Protein AF-A0A842IX52-F1 (afdb_monomer_lite)

pLDDT: mean 95.06, std 2.73, range [79.12, 97.19]

Foldseek 3Di:
DALVVLVVLCVVVVHDVVQLCVQVVDDPVVLVVCRNVVVVVSVVSSVVVSVVD

Secondary structure (DSSP, 8-state):
--HHHHHHHHHHTT--HHHHHHHH-S-HHHHHHHHHTT-HHHHHHHHHHHHH-

Radius of gyration: 9.66 Å; chains: 1; bounding box: 23×20×20 Å

Sequence (53 aa):
MNFKNLKLELIKKNKKFKDLVEADGRSRQYLHKSCSEGNGKILKQMFQLLKTI

Structure (mmCIF, N/CA/C/O backbone):
data_AF-A0A842IX52-F1
#
_entry.id   AF-A0A842IX52-F1
#
loop_
_atom_site.group_PDB
_atom_site.id
_atom_site.type_symbol
_atom_site.label_atom_id
_atom_site.label_alt_id
_atom_site.label_comp_id
_atom_site.label_asym_id
_atom_site.label_entity_id
_atom_site.label_seq_id
_atom_site.pdbx_PDB_ins_code
_atom_site.Cartn_x
_atom_site.Cartn_y
_atom_site.Cartn_z
_atom_site.occupancy
_atom_site.B_iso_or_equiv
_atom_site.auth_seq_id
_atom_site.auth_comp_id
_atom_site.auth_asym_id
_atom_site.auth_atom_id
_atom_site.pdbx_PDB_model_num
ATOM 1 N N . MET A 1 1 ? 0.764 9.542 -3.935 1.00 79.12 1 MET A N 1
ATOM 2 C CA . MET A 1 1 ? 0.392 8.234 -3.341 1.00 79.12 1 MET A CA 1
ATOM 3 C C . MET A 1 1 ? 1.673 7.551 -2.901 1.00 79.12 1 MET A C 1
ATOM 5 O O . MET A 1 1 ? 2.586 7.489 -3.708 1.00 79.12 1 MET A O 1
ATOM 9 N N . ASN A 1 2 ? 1.779 7.096 -1.654 1.00 92.25 2 ASN A N 1
ATOM 10 C CA . ASN A 1 2 ? 2.953 6.366 -1.167 1.00 92.25 2 ASN A CA 1
ATOM 11 C C . ASN A 1 2 ? 2.511 5.102 -0.415 1.00 92.25 2 ASN A C 1
ATOM 13 O O . ASN A 1 2 ? 1.324 4.932 -0.11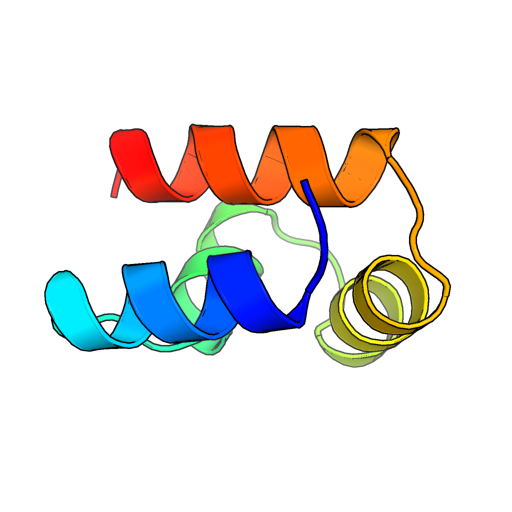3 1.00 92.25 2 ASN A O 1
ATOM 17 N N . PHE A 1 3 ? 3.457 4.214 -0.113 1.00 95.38 3 PHE A N 1
ATOM 18 C CA . PHE A 1 3 ? 3.128 2.943 0.528 1.00 95.38 3 PHE A CA 1
ATOM 19 C C . PHE A 1 3 ? 2.560 3.110 1.943 1.00 95.38 3 PHE A C 1
ATOM 21 O O . PHE A 1 3 ? 1.679 2.356 2.348 1.00 95.38 3 PHE A O 1
ATOM 28 N N . LYS A 1 4 ? 3.006 4.132 2.685 1.00 95.88 4 LYS A N 1
ATOM 29 C CA . LYS A 1 4 ? 2.477 4.446 4.020 1.00 95.88 4 LYS A CA 1
ATOM 30 C C . LYS A 1 4 ? 0.979 4.756 3.963 1.00 95.88 4 LYS A C 1
ATOM 32 O O . LYS A 1 4 ? 0.215 4.189 4.737 1.00 95.88 4 LYS A O 1
ATOM 37 N N . ASN A 1 5 ? 0.554 5.579 3.010 1.00 95.62 5 ASN A N 1
ATOM 38 C CA . A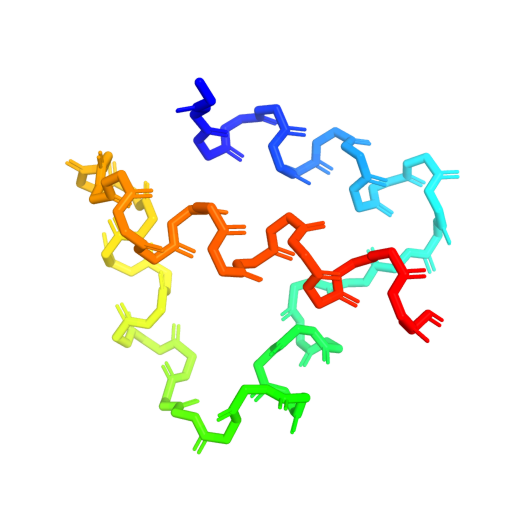SN A 1 5 ? -0.855 5.913 2.822 1.00 95.62 5 ASN A CA 1
ATOM 39 C C . ASN A 1 5 ? -1.668 4.678 2.420 1.00 95.62 5 ASN A C 1
ATOM 41 O O . ASN A 1 5 ? -2.765 4.496 2.932 1.00 95.62 5 ASN 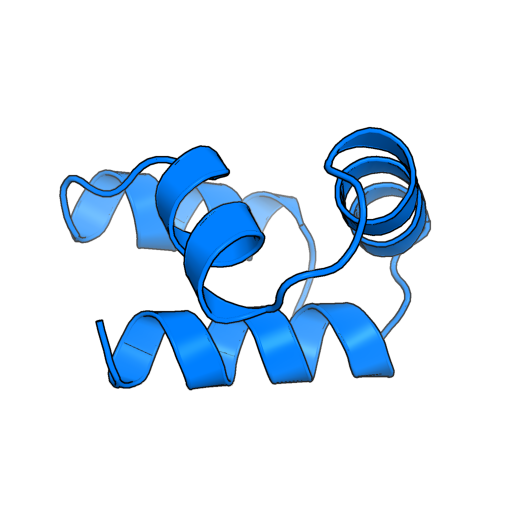A O 1
ATOM 45 N N . LEU A 1 6 ? -1.122 3.797 1.571 1.00 95.25 6 LEU A N 1
ATOM 46 C CA . LEU A 1 6 ? -1.794 2.540 1.219 1.00 95.25 6 LEU A CA 1
ATOM 47 C C . LEU A 1 6 ? -2.023 1.663 2.461 1.00 95.25 6 LEU A C 1
ATOM 49 O O . LEU A 1 6 ? -3.109 1.120 2.635 1.00 95.25 6 LEU A O 1
ATOM 53 N N . LYS A 1 7 ? -1.029 1.564 3.355 1.00 95.12 7 LYS A N 1
ATOM 54 C CA . LYS A 1 7 ? -1.160 0.832 4.627 1.00 95.12 7 LYS A CA 1
ATOM 55 C C . LYS A 1 7 ? -2.223 1.442 5.543 1.00 95.12 7 LYS A C 1
ATOM 57 O O . LYS A 1 7 ? -2.987 0.698 6.147 1.00 95.12 7 LYS A O 1
ATOM 62 N N . LEU A 1 8 ? -2.297 2.771 5.630 1.00 96.06 8 LEU A N 1
ATOM 63 C CA . LEU A 1 8 ? -3.333 3.450 6.415 1.00 96.06 8 LEU A CA 1
ATOM 64 C C . LEU A 1 8 ? -4.736 3.178 5.861 1.00 96.06 8 LEU A C 1
ATOM 66 O O . LEU A 1 8 ? -5.641 2.873 6.629 1.00 96.06 8 LEU A O 1
ATOM 70 N N . GLU A 1 9 ? -4.917 3.238 4.541 1.00 95.69 9 GLU A N 1
ATOM 71 C CA . GLU A 1 9 ? -6.211 2.939 3.914 1.00 95.69 9 GLU A CA 1
ATOM 72 C C . GLU A 1 9 ? -6.620 1.469 4.080 1.00 95.69 9 GLU A C 1
ATOM 74 O O . GLU A 1 9 ? -7.793 1.182 4.313 1.00 95.69 9 GLU A O 1
ATOM 79 N N . LEU A 1 10 ? -5.660 0.540 4.036 1.00 95.81 10 LEU A N 1
ATOM 80 C CA . LEU A 1 10 ? -5.901 -0.870 4.355 1.00 95.81 10 LEU A CA 1
ATOM 81 C C . LEU A 1 10 ? -6.450 -1.040 5.777 1.00 95.81 10 LEU A C 1
ATOM 83 O O . LEU A 1 10 ? -7.471 -1.699 5.960 1.00 95.81 10 LEU A O 1
ATOM 87 N N . ILE A 1 11 ? -5.827 -0.389 6.766 1.00 95.75 11 ILE A N 1
ATOM 88 C CA . ILE A 1 11 ? -6.280 -0.424 8.164 1.00 95.75 11 ILE A CA 1
ATOM 89 C C . ILE A 1 11 ? -7.695 0.150 8.289 1.00 95.75 11 ILE A C 1
ATOM 91 O O . ILE A 1 11 ? -8.554 -0.487 8.892 1.00 95.75 11 ILE A O 1
ATOM 95 N N . LYS A 1 12 ? -7.966 1.310 7.673 1.00 95.81 12 LYS A N 1
ATOM 96 C CA . LYS A 1 12 ? -9.299 1.941 7.700 1.00 95.81 12 LYS A CA 1
ATOM 97 C C . LYS A 1 12 ? -10.398 1.036 7.142 1.00 95.81 12 LYS A C 1
ATOM 99 O O . LYS A 1 12 ? -11.518 1.070 7.632 1.00 95.81 12 LYS A O 1
ATOM 104 N N . LYS A 1 13 ? -10.082 0.235 6.121 1.00 94.81 13 LYS A N 1
ATOM 105 C CA . LYS A 1 13 ? -11.014 -0.704 5.478 1.00 94.81 13 LYS A CA 1
ATOM 106 C C . LYS A 1 13 ? -11.041 -2.090 6.127 1.00 94.81 13 LYS A C 1
ATOM 108 O O . LYS A 1 13 ? -11.731 -2.967 5.619 1.00 94.81 13 LYS A O 1
ATOM 113 N N . ASN A 1 14 ? -10.297 -2.301 7.216 1.00 95.44 14 ASN A N 1
ATOM 114 C CA . ASN A 1 14 ? -10.100 -3.611 7.840 1.00 95.44 14 ASN A CA 1
ATOM 115 C C . ASN A 1 14 ? -9.620 -4.687 6.839 1.00 95.44 14 ASN A C 1
ATOM 117 O O . ASN A 1 14 ? -10.032 -5.845 6.885 1.00 95.44 14 ASN A O 1
ATOM 121 N N . LYS A 1 15 ? -8.756 -4.284 5.902 1.00 95.44 15 LYS A N 1
ATOM 122 C CA . LYS A 1 15 ? -8.145 -5.148 4.888 1.00 95.44 15 LYS A CA 1
ATOM 123 C C . LYS A 1 15 ? -6.664 -5.336 5.184 1.00 95.44 15 LYS A C 1
ATOM 125 O O . LYS A 1 15 ? -6.002 -4.493 5.794 1.00 95.44 15 LYS A O 1
ATOM 130 N N . LYS A 1 16 ? -6.109 -6.442 4.709 1.00 95.25 16 LYS A N 1
ATOM 131 C CA . LYS A 1 16 ? -4.684 -6.761 4.790 1.00 95.25 16 LYS A CA 1
ATOM 132 C C . LYS A 1 16 ? -4.044 -6.616 3.417 1.00 95.25 16 LYS A C 1
ATOM 134 O O . LYS A 1 16 ? -4.680 -6.752 2.381 1.00 95.25 16 LYS A O 1
ATOM 139 N N . PHE A 1 17 ? -2.727 -6.416 3.399 1.00 94.94 17 PHE A N 1
ATOM 140 C CA . PHE A 1 17 ? -1.975 -6.392 2.140 1.00 94.94 17 PHE A CA 1
ATOM 141 C C . PHE A 1 17 ? -2.119 -7.706 1.353 1.00 94.94 17 PHE A C 1
ATOM 143 O O . PHE A 1 17 ? -2.046 -7.689 0.133 1.00 94.94 17 PHE A O 1
ATOM 150 N N . LYS A 1 18 ? -2.358 -8.833 2.042 1.00 95.00 18 LYS A N 1
ATOM 151 C CA . LYS A 1 18 ? -2.634 -10.132 1.411 1.00 95.00 18 LYS A CA 1
ATOM 152 C C . LYS A 1 18 ? -3.853 -10.073 0.483 1.00 95.00 18 LYS A C 1
ATOM 154 O O . LYS A 1 18 ? -3.772 -10.619 -0.605 1.00 95.00 18 LYS A O 1
ATOM 159 N N . ASP A 1 19 ? -4.900 -9.342 0.857 1.00 95.25 19 ASP A N 1
ATOM 160 C CA . ASP A 1 19 ? -6.126 -9.227 0.057 1.00 95.25 19 ASP A CA 1
ATOM 161 C C . ASP A 1 19 ? -5.843 -8.525 -1.283 1.00 95.25 19 ASP A C 1
ATOM 163 O O . ASP A 1 19 ? -6.355 -8.915 -2.327 1.00 95.25 19 ASP A O 1
ATOM 167 N N . LEU A 1 20 ? -4.951 -7.525 -1.276 1.00 95.56 20 LEU A N 1
ATOM 168 C CA . LEU A 1 20 ? -4.485 -6.873 -2.506 1.00 95.56 20 LEU A CA 1
ATOM 169 C C . LEU A 1 20 ? -3.612 -7.794 -3.356 1.00 95.56 20 LEU A C 1
ATOM 171 O O . LEU A 1 20 ? -3.692 -7.750 -4.577 1.00 95.56 20 LEU A O 1
ATOM 175 N N . VAL A 1 21 ? -2.768 -8.608 -2.718 1.00 96.06 21 VAL A N 1
ATOM 176 C CA . VAL A 1 21 ? -1.918 -9.586 -3.411 1.00 96.06 21 VAL A CA 1
ATOM 177 C C . VAL A 1 21 ? -2.779 -10.641 -4.106 1.00 96.06 21 VAL A C 1
ATOM 179 O O . VAL A 1 21 ? -2.522 -10.962 -5.261 1.00 96.06 21 VAL A O 1
ATOM 182 N N . GLU A 1 22 ? -3.809 -11.146 -3.426 1.00 95.38 22 GLU A N 1
ATOM 183 C CA . GLU A 1 22 ? -4.756 -12.114 -3.987 1.00 95.38 22 GLU A CA 1
ATOM 184 C C . GLU A 1 22 ? -5.560 -11.511 -5.147 1.00 95.38 22 GLU A C 1
ATOM 186 O O . GLU A 1 22 ? -5.728 -12.169 -6.169 1.00 95.38 22 GLU A O 1
ATOM 191 N N . ALA A 1 23 ? -5.977 -10.245 -5.038 1.00 94.81 23 ALA A N 1
ATOM 192 C CA . ALA A 1 23 ? -6.691 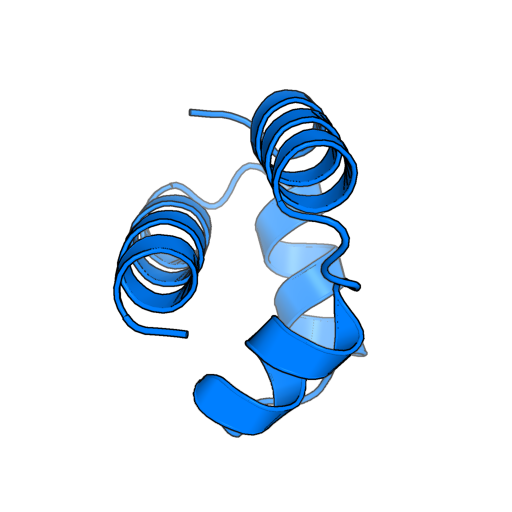-9.551 -6.109 1.00 94.81 23 ALA A CA 1
ATOM 193 C C . ALA A 1 23 ? -5.804 -9.180 -7.318 1.00 94.81 23 ALA A C 1
ATOM 195 O O . ALA A 1 23 ? -6.293 -9.122 -8.443 1.00 94.81 23 ALA A O 1
ATOM 196 N N . ASP A 1 24 ? -4.512 -8.903 -7.109 1.00 94.88 24 ASP A N 1
ATOM 197 C CA . ASP A 1 24 ? -3.568 -8.553 -8.182 1.00 94.88 24 ASP A CA 1
ATOM 198 C C . ASP A 1 24 ? -3.005 -9.784 -8.911 1.00 94.88 24 ASP A C 1
ATOM 200 O O . ASP A 1 24 ? -2.703 -9.721 -10.102 1.00 94.88 24 ASP A O 1
ATOM 204 N N . GLY A 1 25 ? -2.833 -10.896 -8.192 1.00 94.88 25 GLY A N 1
ATOM 205 C CA . GLY A 1 25 ? -2.303 -12.159 -8.711 1.00 94.88 25 GLY A CA 1
ATOM 206 C C . GLY A 1 25 ? -0.772 -12.241 -8.796 1.00 94.88 25 GLY A C 1
ATOM 207 O O . GLY A 1 25 ? -0.233 -13.323 -9.030 1.00 94.88 25 GLY A O 1
ATOM 208 N N . ARG A 1 26 ? -0.032 -11.142 -8.588 1.00 95.81 26 ARG A N 1
ATOM 209 C CA . ARG A 1 26 ? 1.444 -11.164 -8.547 1.00 95.81 26 ARG A CA 1
ATOM 210 C C . ARG A 1 26 ? 1.977 -11.554 -7.171 1.00 95.81 26 ARG A C 1
ATOM 212 O O . ARG A 1 26 ? 1.279 -11.526 -6.163 1.00 95.81 26 ARG A O 1
ATOM 219 N N . SER A 1 27 ? 3.270 -11.877 -7.105 1.00 96.62 27 SER A N 1
ATOM 220 C CA . SER A 1 27 ? 3.895 -12.293 -5.848 1.00 96.62 27 SER A CA 1
ATOM 221 C C . SER A 1 27 ? 3.909 -11.171 -4.801 1.00 96.62 27 SER A C 1
ATOM 223 O O . SER A 1 27 ? 4.220 -10.008 -5.083 1.00 96.62 27 SER A O 1
ATOM 225 N N . ARG A 1 28 ? 3.650 -11.542 -3.539 1.00 96.50 28 ARG A N 1
ATOM 226 C CA . ARG A 1 28 ? 3.704 -10.620 -2.391 1.00 96.50 28 ARG A CA 1
ATOM 227 C C . ARG A 1 28 ? 5.035 -9.877 -2.307 1.00 96.50 28 ARG A C 1
ATOM 229 O O . ARG A 1 28 ? 5.043 -8.691 -1.992 1.00 96.50 28 ARG A O 1
ATOM 236 N N . GLN A 1 29 ? 6.148 -10.569 -2.560 1.00 97.06 29 GLN A N 1
ATOM 237 C CA . GLN A 1 29 ? 7.489 -9.984 -2.502 1.00 97.06 29 GLN A CA 1
ATOM 238 C C . GLN A 1 29 ? 7.662 -8.887 -3.555 1.00 97.06 29 GLN A C 1
ATOM 240 O O . GLN A 1 29 ? 8.096 -7.789 -3.213 1.00 97.06 29 GLN A O 1
ATOM 245 N N . TYR A 1 30 ? 7.260 -9.153 -4.803 1.00 97.19 30 TYR A N 1
ATOM 246 C CA . TYR A 1 30 ? 7.328 -8.175 -5.886 1.00 97.19 30 TYR A CA 1
ATOM 247 C C . TYR A 1 30 ? 6.475 -6.940 -5.587 1.00 97.19 30 TYR A C 1
ATOM 249 O O . TYR A 1 30 ? 6.959 -5.813 -5.699 1.00 97.19 30 TYR A O 1
ATOM 257 N N . LEU A 1 31 ? 5.223 -7.146 -5.163 1.00 96.44 31 LEU A N 1
ATOM 258 C CA . LEU A 1 31 ? 4.302 -6.053 -4.856 1.00 96.44 31 LEU A CA 1
ATOM 259 C C . LEU A 1 31 ? 4.788 -5.225 -3.668 1.00 96.44 31 LEU A C 1
ATOM 261 O O . LEU A 1 31 ? 4.819 -3.999 -3.740 1.00 96.44 31 LEU A O 1
ATOM 265 N N . HIS A 1 32 ? 5.236 -5.881 -2.596 1.00 96.50 32 HIS A N 1
ATOM 266 C CA . HIS A 1 32 ? 5.763 -5.188 -1.426 1.00 96.50 32 HIS A CA 1
ATOM 267 C C . HIS A 1 32 ? 7.018 -4.379 -1.766 1.00 96.50 32 HIS A C 1
ATOM 269 O O . HIS A 1 32 ? 7.109 -3.214 -1.376 1.00 96.50 32 HIS A O 1
ATOM 275 N N . LYS A 1 33 ? 7.970 -4.969 -2.503 1.00 97.19 33 LYS A N 1
ATOM 276 C CA . LYS A 1 33 ? 9.185 -4.283 -2.960 1.00 97.19 33 LYS A CA 1
ATOM 277 C C . LYS A 1 33 ? 8.831 -3.078 -3.831 1.00 97.19 33 LYS A C 1
ATOM 279 O O . LYS A 1 33 ? 9.196 -1.964 -3.480 1.00 97.19 33 LYS A O 1
ATOM 284 N N . SER A 1 34 ? 8.009 -3.276 -4.860 1.00 96.44 34 SER A N 1
ATOM 285 C CA . SER A 1 34 ? 7.594 -2.211 -5.781 1.00 96.44 34 SER A CA 1
ATOM 286 C C . SER A 1 34 ? 6.877 -1.063 -5.065 1.00 96.44 34 SER A C 1
ATOM 288 O O . SER A 1 34 ? 7.148 0.106 -5.331 1.00 96.44 34 SER A O 1
ATOM 290 N N . CYS A 1 35 ? 5.972 -1.365 -4.128 1.00 95.94 35 CYS A N 1
ATOM 291 C CA . CYS A 1 35 ? 5.333 -0.333 -3.314 1.00 95.94 35 CYS A CA 1
ATOM 292 C C . CYS A 1 35 ? 6.343 0.399 -2.422 1.00 95.94 35 CYS A C 1
ATOM 294 O O . CYS A 1 35 ? 6.263 1.621 -2.304 1.00 95.94 35 CYS A O 1
ATOM 296 N N . SER A 1 36 ? 7.285 -0.327 -1.810 1.00 95.38 36 SER A N 1
ATOM 297 C CA . SER A 1 36 ? 8.310 0.245 -0.923 1.00 95.38 36 SER A CA 1
ATOM 298 C C . SER A 1 36 ? 9.281 1.157 -1.671 1.00 95.38 36 SER A C 1
ATOM 300 O O . SER A 1 36 ? 9.654 2.197 -1.145 1.00 95.38 36 SER A O 1
ATOM 302 N N . GLU A 1 37 ? 9.611 0.815 -2.916 1.00 96.75 37 GLU A N 1
ATOM 303 C CA . GLU A 1 37 ? 10.415 1.630 -3.837 1.00 96.75 37 GLU A CA 1
ATOM 304 C C . GLU A 1 37 ? 9.646 2.836 -4.403 1.00 96.75 37 GLU A C 1
ATOM 306 O O . GLU A 1 37 ? 10.189 3.623 -5.171 1.00 96.75 37 GLU A O 1
ATOM 311 N N . GLY A 1 38 ? 8.369 3.005 -4.043 1.00 95.06 38 GLY A N 1
ATOM 312 C CA . GLY 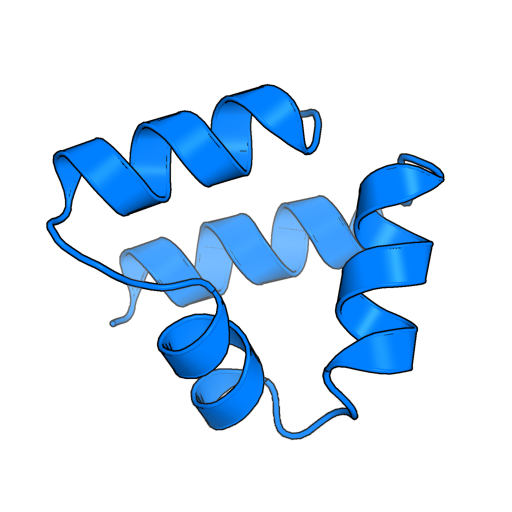A 1 38 ? 7.565 4.133 -4.502 1.00 95.06 38 GLY A CA 1
ATOM 313 C C . GLY A 1 38 ? 7.110 4.016 -5.957 1.00 95.06 38 GLY A C 1
ATOM 314 O O . GLY A 1 38 ? 6.773 5.030 -6.565 1.00 95.06 38 GLY A O 1
ATOM 315 N N . ASN A 1 39 ? 7.054 2.803 -6.521 1.00 96.12 39 ASN A N 1
ATOM 316 C CA . ASN A 1 39 ? 6.592 2.587 -7.890 1.00 96.12 39 ASN A CA 1
ATOM 317 C C . ASN A 1 39 ? 5.146 3.090 -8.057 1.00 96.12 39 ASN A C 1
ATOM 319 O O . ASN A 1 39 ? 4.183 2.454 -7.616 1.00 96.12 39 ASN A O 1
ATOM 323 N N . GLY A 1 40 ? 4.996 4.242 -8.714 1.00 95.44 40 GLY A N 1
ATOM 324 C CA . GLY A 1 40 ? 3.718 4.940 -8.839 1.00 95.44 40 GLY A CA 1
ATOM 325 C C . GLY A 1 40 ? 2.650 4.140 -9.584 1.00 95.44 40 GLY A C 1
ATOM 326 O O . GLY A 1 40 ? 1.475 4.222 -9.227 1.00 95.44 40 GLY A O 1
ATOM 327 N N . LYS A 1 41 ? 3.043 3.321 -10.571 1.00 95.62 41 LYS A N 1
ATOM 328 C CA . LYS A 1 41 ? 2.114 2.477 -11.338 1.00 95.62 41 LYS A CA 1
ATOM 329 C C . LYS A 1 41 ? 1.519 1.386 -10.451 1.00 95.62 41 LYS A C 1
ATOM 331 O O . LYS A 1 41 ? 0.299 1.250 -10.399 1.00 95.62 41 LYS A O 1
ATOM 336 N N . ILE A 1 42 ? 2.370 0.673 -9.709 1.00 96.06 42 ILE A N 1
A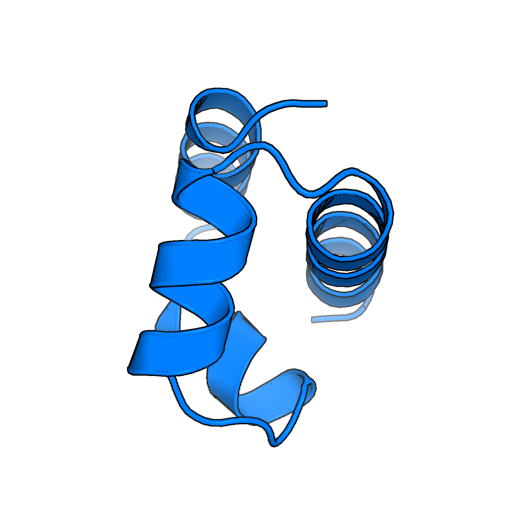TOM 337 C CA . ILE A 1 42 ? 1.927 -0.376 -8.782 1.00 96.06 42 ILE A CA 1
ATOM 338 C C . ILE A 1 42 ? 1.106 0.226 -7.646 1.00 96.06 42 ILE A C 1
ATOM 340 O O . ILE A 1 42 ? 0.025 -0.268 -7.357 1.00 96.06 42 ILE A O 1
ATOM 344 N N . LEU A 1 43 ? 1.552 1.329 -7.040 1.00 96.12 43 LEU A N 1
ATOM 345 C CA . LEU A 1 43 ? 0.785 1.992 -5.983 1.00 96.12 43 LEU A CA 1
ATOM 346 C C . LEU A 1 43 ? -0.606 2.404 -6.470 1.00 96.12 43 LEU A C 1
ATOM 348 O O . LEU A 1 43 ? -1.590 2.100 -5.801 1.00 96.12 43 LEU A O 1
ATOM 352 N N . LYS A 1 44 ? -0.710 3.039 -7.644 1.00 96.31 44 LYS A N 1
ATOM 353 C CA . LYS A 1 44 ? -2.004 3.418 -8.228 1.00 96.31 44 LYS A CA 1
ATOM 354 C C . LYS A 1 44 ? -2.906 2.199 -8.438 1.00 96.31 44 LYS A C 1
ATOM 356 O O . LYS A 1 44 ? -4.079 2.262 -8.081 1.00 96.31 44 LYS A O 1
ATOM 361 N N . GLN A 1 45 ? -2.352 1.102 -8.951 1.00 95.69 45 GLN A N 1
ATOM 362 C CA . GLN A 1 45 ? -3.075 -0.157 -9.131 1.00 95.69 45 GLN A CA 1
ATOM 363 C C . GLN A 1 45 ? -3.565 -0.728 -7.789 1.00 95.69 45 GLN A C 1
ATOM 365 O O . GLN A 1 45 ? -4.740 -1.055 -7.665 1.00 95.69 45 GLN A O 1
ATOM 370 N N . MET A 1 46 ? -2.721 -0.757 -6.751 1.00 96.00 46 MET A N 1
ATOM 371 C CA . MET A 1 46 ? -3.111 -1.211 -5.408 1.00 96.00 46 MET A CA 1
ATOM 372 C C . MET A 1 46 ? -4.245 -0.364 -4.814 1.00 96.00 46 MET A C 1
ATOM 374 O O . MET A 1 46 ? -5.181 -0.899 -4.227 1.00 96.00 46 MET A O 1
ATOM 378 N N . PHE A 1 47 ? -4.192 0.960 -4.988 1.00 95.50 47 PHE A N 1
ATOM 379 C CA . PHE A 1 47 ? -5.271 1.852 -4.554 1.00 95.50 47 PHE A CA 1
ATOM 380 C C . PHE A 1 47 ? -6.571 1.630 -5.334 1.00 95.50 47 PHE A C 1
ATOM 382 O O . PHE A 1 47 ? -7.645 1.815 -4.768 1.00 95.50 47 PHE A O 1
ATOM 389 N N . GLN A 1 48 ? -6.497 1.268 -6.617 1.00 95.69 48 GLN A N 1
ATOM 390 C CA . GLN A 1 48 ? -7.677 0.908 -7.406 1.00 95.69 48 GLN A CA 1
ATOM 391 C C . GLN A 1 48 ? -8.274 -0.415 -6.928 1.00 95.69 48 GLN A C 1
ATOM 393 O O . GLN A 1 48 ? -9.465 -0.450 -6.642 1.00 95.69 48 GLN A O 1
ATOM 398 N N . LEU A 1 49 ? -7.452 -1.451 -6.738 1.00 95.44 49 LEU A N 1
ATOM 399 C CA . LEU A 1 49 ? -7.903 -2.740 -6.206 1.00 95.44 49 LEU A CA 1
ATOM 400 C C . LEU A 1 49 ? -8.581 -2.581 -4.843 1.00 95.44 49 LEU A C 1
ATOM 402 O O . LEU A 1 49 ? -9.663 -3.113 -4.638 1.00 95.44 49 LEU A O 1
ATOM 406 N N . LEU A 1 50 ? -8.017 -1.759 -3.952 1.00 94.69 50 LEU A N 1
ATOM 407 C CA . LEU A 1 50 ? -8.592 -1.472 -2.632 1.00 94.69 50 LEU A CA 1
ATOM 408 C C . LEU A 1 50 ? -9.986 -0.809 -2.674 1.00 94.69 50 LEU A C 1
ATOM 410 O O . LEU A 1 50 ? -10.709 -0.795 -1.673 1.00 94.69 50 LEU A O 1
ATOM 414 N N . LYS A 1 51 ? -10.362 -0.192 -3.799 1.00 93.25 51 LYS A N 1
ATOM 415 C CA . LYS A 1 51 ? -11.715 0.350 -4.000 1.00 93.25 51 LYS A CA 1
ATOM 416 C C . LYS A 1 51 ? -12.701 -0.711 -4.479 1.00 93.25 51 LYS A C 1
ATOM 418 O O . LYS A 1 51 ? -13.895 -0.511 -4.298 1.00 93.25 51 LYS A O 1
ATOM 423 N N . THR A 1 52 ? -12.207 -1.779 -5.094 1.00 91.31 52 THR A N 1
ATOM 424 C CA . THR A 1 52 ? -13.012 -2.854 -5.679 1.00 91.31 52 THR A CA 1
ATOM 425 C C . THR A 1 52 ? -13.259 -4.001 -4.696 1.00 91.31 52 THR A C 1
ATOM 427 O O . THR A 1 52 ? -14.294 -4.652 -4.799 1.00 91.31 52 THR A O 1
ATOM 430 N N . ILE A 1 53 ? -12.339 -4.236 -3.751 1.00 86.50 53 ILE A N 1
ATOM 431 C CA . ILE A 1 53 ? -12.443 -5.273 -2.702 1.00 86.50 53 ILE A CA 1
ATOM 432 C C . ILE A 1 53 ? -12.990 -4.744 -1.375 1.00 86.50 53 ILE A C 1
ATOM 434 O O . ILE A 1 53 ? -13.528 -5.576 -0.606 1.00 86.50 53 ILE A O 1
#